Protein AF-A0A7I8JBX3-F1 (afdb_monomer_lite)

pLDDT: mean 77.95, std 10.71, range [53.59, 94.12]

InterPro domains:
  IPR003425 CCB3/YggT [PF02325] (10-76)
  IPR003425 CCB3/YggT [PTHR33219] (3-74)

Organism: Spirodela intermedia (NCBI:txid51605)

Structure (mmCIF, N/CA/C/O backbone):
data_AF-A0A7I8JBX3-F1
#
_entry.id   AF-A0A7I8JBX3-F1
#
loop_
_atom_site.group_PDB
_atom_site.id
_atom_site.type_symbol
_atom_site.label_atom_id
_atom_site.label_alt_id
_atom_site.label_comp_id
_atom_site.label_asym_id
_atom_site.label_entity_id
_atom_site.label_seq_id
_atom_site.pdbx_PDB_ins_code
_atom_site.Cartn_x
_at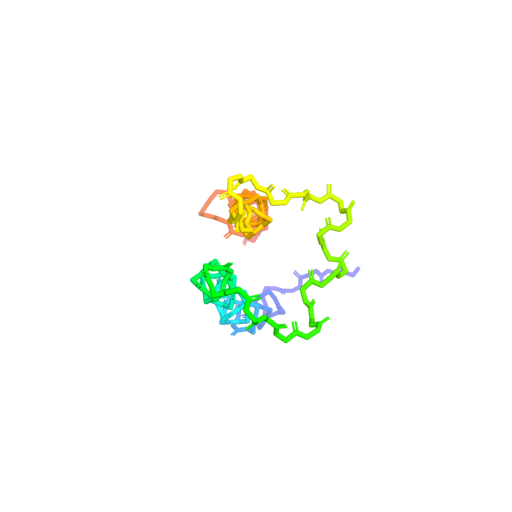om_site.Cartn_y
_atom_site.Cartn_z
_atom_site.occupancy
_atom_site.B_iso_or_equiv
_atom_site.auth_seq_id
_atom_site.auth_comp_id
_atom_site.auth_asym_id
_atom_site.auth_atom_id
_atom_site.pdbx_PDB_model_num
ATOM 1 N N . MET A 1 1 ? -23.823 -7.820 13.316 1.00 53.59 1 MET A N 1
ATOM 2 C CA . MET A 1 1 ? -22.465 -8.407 13.275 1.00 53.59 1 MET A CA 1
ATOM 3 C C . MET A 1 1 ? -21.564 -7.370 13.912 1.00 53.59 1 MET A C 1
ATOM 5 O O . MET A 1 1 ? -21.029 -6.517 13.218 1.00 53.59 1 MET A O 1
ATOM 9 N N . ASP A 1 2 ? -21.535 -7.352 15.240 1.00 59.53 2 ASP A N 1
ATOM 10 C CA . ASP A 1 2 ? -20.786 -6.363 16.010 1.00 59.53 2 ASP A CA 1
ATOM 11 C C . ASP A 1 2 ? -19.300 -6.718 15.960 1.00 59.53 2 ASP A C 1
ATOM 13 O O . ASP A 1 2 ? -18.903 -7.850 16.245 1.00 59.53 2 ASP A O 1
ATOM 17 N N . LEU A 1 3 ? -18.483 -5.774 15.502 1.00 63.09 3 LEU A N 1
ATOM 18 C CA . LEU A 1 3 ? -17.037 -5.940 15.412 1.00 63.09 3 LEU A CA 1
ATOM 19 C C . LEU A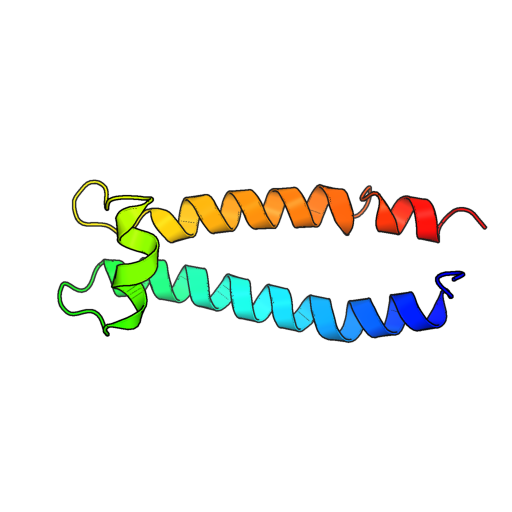 1 3 ? -16.448 -5.800 16.823 1.00 63.09 3 LEU A C 1
ATOM 21 O O . LEU A 1 3 ? -16.213 -4.692 17.297 1.00 63.09 3 LEU A O 1
ATOM 25 N N . ASP A 1 4 ? -16.248 -6.934 17.497 1.00 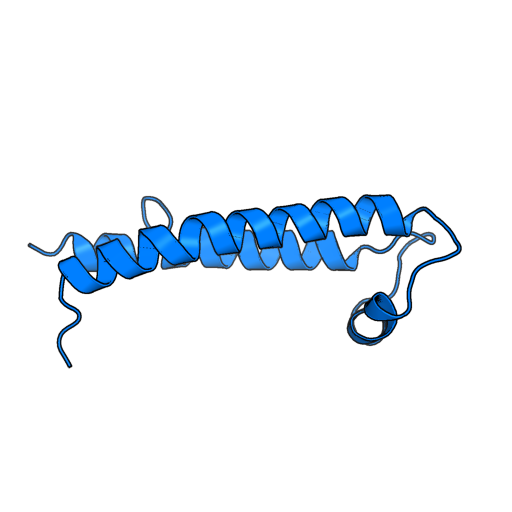80.00 4 ASP A N 1
ATOM 26 C CA . ASP A 1 4 ? -15.694 -6.995 18.853 1.00 80.00 4 ASP A CA 1
ATOM 27 C C . ASP A 1 4 ? -14.225 -6.497 18.905 1.00 80.00 4 ASP A C 1
ATOM 29 O O . ASP A 1 4 ? -13.417 -6.864 18.036 1.00 80.00 4 ASP A O 1
ATOM 33 N N . PRO A 1 5 ? -13.826 -5.712 19.928 1.00 80.00 5 PRO A N 1
ATOM 34 C CA . PRO A 1 5 ? -12.465 -5.185 20.072 1.00 80.00 5 PRO A CA 1
ATOM 35 C C . PRO A 1 5 ? -11.356 -6.249 20.092 1.00 80.00 5 PRO A C 1
ATOM 37 O O . PRO A 1 5 ? -10.220 -5.969 19.697 1.00 80.00 5 PRO A O 1
ATOM 40 N N . GLY A 1 6 ? -11.650 -7.476 20.532 1.00 84.81 6 GLY A N 1
ATOM 41 C CA . GLY A 1 6 ? -10.723 -8.606 20.478 1.00 84.81 6 GLY A CA 1
ATOM 42 C C . GLY A 1 6 ? -10.446 -9.066 19.047 1.00 84.81 6 GLY A C 1
ATOM 43 O O . GLY A 1 6 ? -9.294 -9.323 18.688 1.00 84.81 6 GLY A O 1
ATOM 44 N N . THR A 1 7 ? -11.475 -9.070 18.197 1.00 83.94 7 THR A N 1
ATOM 45 C CA . THR A 1 7 ? -11.352 -9.403 16.768 1.00 83.94 7 THR A CA 1
ATOM 46 C C . THR A 1 7 ? -10.514 -8.356 16.032 1.00 83.94 7 THR A C 1
ATOM 48 O O . THR A 1 7 ? -9.658 -8.707 15.219 1.00 83.94 7 THR A O 1
ATOM 51 N N . ALA A 1 8 ? -10.678 -7.073 16.372 1.00 80.19 8 ALA A N 1
ATOM 52 C CA . ALA A 1 8 ? -9.876 -5.989 15.806 1.00 80.19 8 ALA A CA 1
ATOM 53 C C . ALA A 1 8 ? -8.381 -6.123 16.153 1.00 80.19 8 ALA A C 1
ATOM 55 O O . ALA A 1 8 ? -7.527 -5.984 15.279 1.00 80.19 8 ALA A O 1
ATOM 56 N N . LYS A 1 9 ? -8.042 -6.468 17.402 1.00 81.81 9 LYS A N 1
ATOM 57 C CA . LYS A 1 9 ? -6.643 -6.678 17.821 1.00 81.81 9 LYS A CA 1
ATOM 58 C C . LYS A 1 9 ? -5.985 -7.859 17.107 1.00 81.81 9 LYS A C 1
ATOM 60 O O . LYS A 1 9 ? -4.825 -7.755 16.709 1.00 81.81 9 LYS A O 1
ATOM 65 N N . LEU A 1 10 ? -6.724 -8.950 16.911 1.00 88.38 10 LEU A N 1
ATOM 66 C CA . LEU A 1 10 ? -6.259 -10.100 16.130 1.00 88.38 10 LEU A CA 1
ATOM 67 C C . LEU A 1 10 ? -6.059 -9.750 14.653 1.00 88.38 10 LEU A C 1
ATOM 69 O O . LEU A 1 10 ? -5.073 -10.163 14.050 1.00 88.38 10 LEU A O 1
ATOM 73 N N . ALA A 1 11 ? -6.954 -8.953 14.069 1.00 87.00 11 ALA A N 1
ATOM 74 C CA . ALA A 1 11 ? -6.790 -8.494 12.697 1.00 87.00 11 ALA A CA 1
ATOM 75 C C . ALA A 1 11 ? -5.520 -7.641 12.541 1.00 87.00 11 ALA A C 1
ATOM 77 O O . ALA A 1 11 ? -4.757 -7.853 11.603 1.00 87.00 11 ALA A O 1
ATOM 78 N N . ILE A 1 12 ? -5.241 -6.732 13.482 1.00 86.00 12 ILE A N 1
ATOM 79 C CA . ILE A 1 12 ? -4.055 -5.860 13.447 1.00 86.00 12 ILE A CA 1
ATOM 80 C C . ILE A 1 12 ? -2.752 -6.666 13.524 1.00 86.00 12 ILE A C 1
ATOM 82 O O . ILE A 1 12 ? -1.817 -6.381 12.772 1.00 86.00 12 ILE A O 1
ATOM 86 N N . SER A 1 13 ? -2.678 -7.680 14.392 1.00 88.50 13 SER A N 1
ATOM 87 C CA . SER A 1 13 ? -1.450 -8.469 14.570 1.00 88.50 13 SER A CA 1
ATOM 88 C C . SER A 1 13 ? -1.084 -9.304 13.341 1.00 88.50 13 SER A C 1
ATOM 90 O O . SER A 1 13 ? 0.092 -9.597 13.134 1.00 88.50 13 SER A O 1
ATOM 92 N N . ILE A 1 14 ? -2.067 -9.648 12.507 1.00 90.25 14 ILE A N 1
ATOM 93 C CA . ILE A 1 14 ? -1.865 -10.399 11.265 1.00 90.25 14 ILE A CA 1
ATOM 94 C C . ILE A 1 14 ? -1.659 -9.440 10.086 1.00 90.25 14 ILE A C 1
ATOM 96 O O . ILE A 1 14 ? -0.707 -9.585 9.318 1.00 90.25 14 ILE A O 1
ATOM 100 N N . LEU A 1 15 ? -2.528 -8.436 9.949 1.00 88.12 15 LEU A N 1
ATOM 101 C CA . LEU A 1 15 ? -2.513 -7.509 8.818 1.00 88.12 15 LEU A CA 1
ATOM 102 C C . LEU A 1 15 ? -1.293 -6.586 8.835 1.00 88.12 15 LEU A C 1
ATOM 104 O O . LEU A 1 15 ? -0.755 -6.300 7.771 1.00 88.12 15 LEU A O 1
ATOM 108 N N . GLY A 1 16 ? -0.825 -6.145 10.005 1.00 85.56 16 GLY A N 1
ATOM 109 C CA . GLY A 1 16 ? 0.318 -5.233 10.115 1.00 85.56 16 GLY A CA 1
ATOM 110 C C . GLY A 1 16 ? 1.601 -5.807 9.494 1.00 85.56 16 GLY A C 1
ATOM 111 O O . GLY A 1 16 ? 2.120 -5.234 8.531 1.00 85.56 16 GLY A O 1
ATOM 112 N N . PRO A 1 17 ? 2.099 -6.960 9.976 1.00 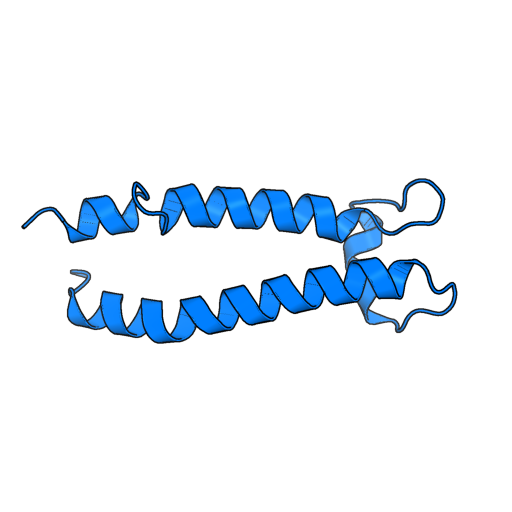91.12 17 PRO A N 1
ATOM 113 C CA . PRO A 1 17 ? 3.260 -7.625 9.389 1.00 91.12 17 PRO A CA 1
ATOM 114 C C . PRO A 1 17 ? 3.041 -8.034 7.930 1.00 91.12 17 PRO A C 1
ATOM 116 O O . PRO A 1 17 ? 3.951 -7.887 7.117 1.00 91.12 17 PRO A O 1
ATOM 119 N N . PHE A 1 18 ? 1.836 -8.495 7.572 1.00 89.69 18 PHE A N 1
ATOM 120 C CA . PHE A 1 18 ? 1.506 -8.875 6.197 1.00 89.69 18 PHE A CA 1
ATOM 121 C C . PHE A 1 18 ? 1.621 -7.693 5.227 1.00 89.69 18 PHE A C 1
ATOM 123 O O . PHE A 1 18 ? 2.297 -7.795 4.204 1.00 89.69 18 PHE A O 1
ATOM 130 N N . LEU A 1 19 ? 1.012 -6.552 5.560 1.00 83.38 19 LEU A N 1
ATOM 131 C CA . LEU A 1 19 ? 1.074 -5.340 4.744 1.00 83.38 19 LEU A CA 1
ATOM 132 C C . LEU A 1 19 ? 2.496 -4.775 4.680 1.00 83.38 19 LEU A C 1
ATOM 134 O O . LEU A 1 19 ? 2.919 -4.316 3.621 1.00 83.38 19 LEU A O 1
ATOM 138 N N . SER A 1 20 ? 3.256 -4.856 5.776 1.00 82.94 20 SER A N 1
ATOM 139 C CA . SER A 1 20 ? 4.663 -4.444 5.810 1.00 82.94 20 SER A CA 1
ATOM 140 C C . SER A 1 20 ? 5.539 -5.315 4.899 1.00 82.94 20 SER A C 1
ATOM 142 O O . SER A 1 20 ? 6.275 -4.788 4.062 1.00 82.94 20 SER A O 1
ATOM 144 N N . ALA A 1 21 ? 5.402 -6.642 4.981 1.00 88.31 21 ALA A N 1
ATOM 145 C CA . ALA A 1 21 ? 6.098 -7.578 4.103 1.00 88.31 21 ALA A CA 1
ATOM 146 C C . ALA A 1 21 ? 5.708 -7.367 2.633 1.00 88.31 21 ALA A C 1
ATOM 148 O O . ALA A 1 21 ? 6.570 -7.340 1.755 1.00 88.31 21 ALA A O 1
ATOM 149 N N . TYR A 1 22 ? 4.421 -7.147 2.359 1.00 80.56 22 TYR A N 1
ATOM 150 C CA . TYR A 1 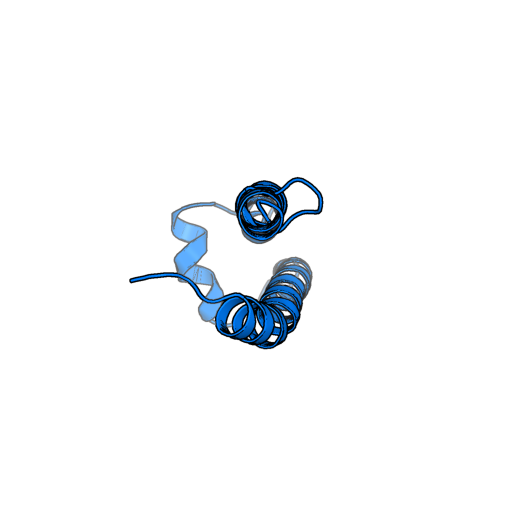22 ? 3.933 -6.862 1.014 1.00 80.56 22 TYR A CA 1
ATOM 151 C C . TYR A 1 22 ? 4.504 -5.544 0.467 1.00 80.56 22 TYR A C 1
ATOM 153 O O . TYR A 1 22 ? 4.985 -5.510 -0.664 1.00 80.56 22 TYR A O 1
ATOM 161 N N . GLY A 1 23 ? 4.560 -4.485 1.282 1.00 80.00 23 GLY A N 1
ATOM 162 C CA . GLY A 1 23 ? 5.211 -3.218 0.936 1.00 80.00 23 GLY A CA 1
ATOM 163 C C . GLY A 1 23 ? 6.707 -3.371 0.641 1.00 80.00 23 GLY A C 1
ATOM 164 O O . GLY A 1 23 ? 7.205 -2.826 -0.346 1.00 80.00 23 GLY A O 1
ATOM 165 N N . PHE A 1 24 ? 7.420 -4.180 1.426 1.00 84.12 24 PHE A N 1
ATOM 166 C CA . PHE A 1 24 ? 8.830 -4.489 1.181 1.00 84.12 24 PHE A CA 1
ATOM 167 C C . PHE A 1 24 ? 9.053 -5.188 -0.173 1.00 84.12 24 PHE A C 1
ATOM 169 O O . PHE A 1 24 ? 9.983 -4.840 -0.905 1.00 84.12 24 PHE A O 1
ATOM 176 N N . LEU A 1 25 ? 8.166 -6.109 -0.567 1.00 81.81 25 LEU A N 1
ATOM 177 C CA . LEU A 1 25 ? 8.225 -6.761 -1.882 1.00 81.81 25 LEU A CA 1
ATOM 178 C C . LEU A 1 25 ? 8.070 -5.767 -3.047 1.00 81.81 25 LEU A C 1
ATOM 180 O O . LEU A 1 25 ? 8.659 -5.979 -4.108 1.00 81.81 25 LEU A O 1
ATOM 184 N N . PHE A 1 26 ? 7.343 -4.658 -2.868 1.00 70.19 26 PHE A N 1
ATOM 185 C CA . PHE A 1 26 ? 7.282 -3.597 -3.881 1.00 70.19 26 PHE A CA 1
ATOM 186 C C . PHE A 1 26 ? 8.591 -2.824 -4.004 1.00 70.19 26 PHE A C 1
ATOM 188 O O . PHE A 1 26 ? 8.996 -2.518 -5.123 1.00 70.19 26 PHE A O 1
ATOM 195 N N . ILE A 1 27 ? 9.281 -2.554 -2.895 1.00 78.00 27 ILE A N 1
ATOM 196 C CA . ILE A 1 27 ? 10.606 -1.916 -2.927 1.00 78.00 27 ILE A CA 1
ATOM 197 C C . ILE A 1 27 ? 11.597 -2.821 -3.667 1.00 78.00 27 ILE A C 1
ATOM 199 O O . ILE A 1 27 ? 12.261 -2.375 -4.604 1.00 78.00 27 ILE A O 1
ATOM 203 N N . LEU A 1 28 ? 11.631 -4.114 -3.323 1.00 78.06 28 LEU A N 1
ATOM 204 C CA . LEU A 1 28 ? 12.431 -5.118 -4.031 1.00 78.06 28 LEU A CA 1
ATOM 205 C C . LEU A 1 28 ? 12.106 -5.128 -5.535 1.00 78.06 28 LEU A C 1
ATOM 207 O O . LEU A 1 28 ? 13.004 -5.166 -6.376 1.00 78.06 28 LEU A O 1
ATOM 211 N N . ARG A 1 29 ? 10.821 -5.041 -5.892 1.00 71.31 29 ARG A N 1
ATOM 212 C CA . ARG A 1 29 ? 10.368 -4.969 -7.283 1.00 71.31 29 ARG A CA 1
ATOM 213 C C . ARG A 1 29 ? 10.887 -3.724 -8.020 1.00 71.31 29 ARG A C 1
ATOM 215 O O . ARG A 1 29 ? 11.242 -3.863 -9.189 1.00 71.31 29 ARG A O 1
ATOM 222 N N . ILE A 1 30 ? 10.949 -2.545 -7.387 1.00 71.25 30 ILE A N 1
ATOM 223 C CA . ILE A 1 30 ? 11.529 -1.328 -8.000 1.00 71.25 30 ILE A CA 1
ATOM 224 C C . ILE A 1 30 ? 12.975 -1.595 -8.397 1.00 71.25 30 ILE A C 1
ATOM 226 O O . ILE A 1 30 ? 13.345 -1.381 -9.549 1.00 71.25 30 ILE A O 1
ATOM 230 N N . VAL A 1 31 ? 13.771 -2.120 -7.466 1.00 75.38 31 VAL A N 1
ATOM 231 C CA . VAL A 1 31 ? 15.197 -2.387 -7.692 1.00 75.38 31 VAL A CA 1
ATOM 232 C C . VAL A 1 31 ? 15.389 -3.443 -8.779 1.00 75.38 31 VAL A C 1
ATOM 234 O O . VAL A 1 31 ? 16.171 -3.244 -9.706 1.00 75.38 31 VAL A O 1
ATOM 237 N N . MET A 1 32 ? 14.627 -4.542 -8.731 1.00 68.44 32 MET A N 1
ATOM 238 C CA . MET A 1 32 ? 14.680 -5.573 -9.771 1.00 68.44 32 MET A CA 1
ATOM 239 C C . MET A 1 32 ? 14.265 -5.031 -11.142 1.00 68.44 32 MET A C 1
ATOM 241 O O . MET A 1 32 ? 14.761 -5.516 -12.153 1.00 68.44 32 MET A O 1
ATOM 245 N N . SER A 1 33 ? 13.403 -4.011 -11.205 1.00 66.19 33 SER A N 1
ATOM 246 C CA . SER A 1 33 ? 12.966 -3.435 -12.478 1.00 66.19 33 SER A CA 1
ATOM 247 C C . SER A 1 33 ? 14.077 -2.786 -13.301 1.00 66.19 33 SER A C 1
ATOM 249 O O . SER A 1 33 ? 13.931 -2.677 -14.516 1.00 66.19 33 SER A O 1
ATOM 251 N N . TRP A 1 34 ? 15.178 -2.394 -12.652 1.00 66.88 34 TRP A N 1
ATOM 252 C CA . TRP A 1 34 ? 16.371 -1.855 -13.305 1.00 66.88 34 TRP A CA 1
ATOM 253 C C . TRP A 1 34 ? 17.193 -2.938 -14.011 1.00 66.88 34 TRP A C 1
ATOM 255 O O . TRP A 1 34 ? 18.022 -2.621 -14.863 1.00 66.88 34 TRP A O 1
ATOM 265 N N . TYR A 1 35 ? 16.952 -4.217 -13.703 1.00 68.25 35 TYR A N 1
ATOM 266 C CA . TYR A 1 35 ? 17.571 -5.328 -14.411 1.00 68.25 35 TYR A CA 1
ATOM 267 C C . TYR A 1 35 ? 16.749 -5.686 -15.659 1.00 68.25 35 TYR A C 1
ATOM 269 O O . TYR A 1 35 ? 15.559 -5.988 -15.562 1.00 68.25 35 TYR A O 1
ATOM 277 N N . PRO A 1 36 ? 17.368 -5.732 -16.852 1.00 60.19 36 PRO A N 1
ATOM 278 C CA . PRO A 1 36 ? 16.651 -5.940 -18.113 1.00 60.19 36 PRO A CA 1
ATOM 279 C C . PRO A 1 36 ? 16.054 -7.351 -18.277 1.00 60.19 36 PRO A C 1
ATOM 281 O O . PRO A 1 36 ? 15.219 -7.563 -19.154 1.00 60.19 36 PRO A O 1
ATOM 284 N N . LYS A 1 37 ? 16.443 -8.323 -17.438 1.00 64.88 37 LYS A N 1
ATOM 285 C CA . LYS A 1 37 ? 15.875 -9.682 -17.408 1.00 64.88 37 LYS A CA 1
ATOM 286 C C . LYS A 1 37 ? 15.093 -9.889 -16.116 1.00 64.88 37 LYS A C 1
ATOM 288 O O . LYS A 1 37 ? 15.678 -10.158 -15.072 1.00 64.88 37 LYS A O 1
ATOM 293 N N . LEU A 1 38 ? 13.772 -9.778 -16.200 1.00 60.19 38 LEU A N 1
ATOM 294 C CA . LEU A 1 38 ? 12.865 -9.936 -15.064 1.00 60.19 38 LEU A CA 1
ATOM 295 C C . LEU A 1 38 ? 12.043 -11.228 -15.177 1.00 60.19 38 LEU A C 1
ATOM 297 O O . LEU A 1 38 ? 11.638 -11.583 -16.287 1.00 60.19 38 LEU A O 1
ATOM 301 N N . PRO A 1 39 ? 11.754 -11.914 -14.055 1.00 60.31 39 PRO A N 1
ATOM 302 C CA . PRO A 1 39 ? 10.875 -13.077 -14.040 1.00 60.31 39 PRO A CA 1
ATOM 303 C C . PRO A 1 39 ? 9.434 -12.711 -14.450 1.00 60.31 39 PRO A C 1
ATOM 305 O O . PRO A 1 39 ? 9.005 -11.564 -14.280 1.00 60.31 39 PRO A O 1
ATOM 308 N N . PRO A 1 40 ? 8.652 -13.684 -14.953 1.00 58.34 40 PRO A N 1
ATOM 309 C CA . PRO A 1 40 ? 7.392 -13.449 -15.659 1.00 58.34 40 PRO A CA 1
ATOM 310 C C . PRO A 1 40 ? 6.227 -12.874 -14.833 1.00 58.34 40 PRO A C 1
ATOM 312 O O . PRO A 1 40 ? 5.137 -12.633 -15.345 1.00 58.34 40 PRO A O 1
ATOM 315 N N . LEU A 1 41 ? 6.445 -12.600 -13.550 1.00 61.16 41 LEU A N 1
ATOM 316 C CA . LEU A 1 41 ? 5.421 -12.087 -12.645 1.00 61.16 41 LEU A CA 1
ATOM 317 C C . LEU A 1 41 ? 5.062 -10.609 -12.907 1.00 61.16 41 LEU A C 1
ATOM 319 O O . LEU A 1 41 ? 4.000 -10.143 -12.504 1.00 61.16 41 LEU A O 1
ATOM 323 N N . LEU A 1 42 ? 5.919 -9.856 -13.606 1.00 57.53 42 LEU A N 1
ATOM 324 C CA . LEU A 1 42 ? 5.762 -8.403 -13.776 1.00 57.53 42 LEU A CA 1
ATOM 325 C C . LEU A 1 42 ? 4.904 -7.978 -14.976 1.00 57.53 42 LEU A C 1
ATOM 327 O O . LEU A 1 42 ? 4.551 -6.804 -15.082 1.00 57.53 42 LEU A O 1
ATOM 331 N N . PHE A 1 43 ? 4.544 -8.888 -15.886 1.00 61.34 43 PHE A N 1
ATOM 332 C CA . PHE A 1 43 ? 3.812 -8.518 -17.106 1.00 61.34 43 PHE A CA 1
ATOM 333 C C . PHE A 1 43 ? 2.370 -8.086 -16.832 1.00 61.34 43 PHE A C 1
ATOM 335 O O . PHE A 1 43 ? 1.831 -7.245 -17.550 1.00 61.34 43 PHE A O 1
ATOM 342 N N . LEU A 1 44 ? 1.744 -8.650 -15.794 1.00 63.31 44 LEU A N 1
ATOM 343 C CA . LEU A 1 44 ? 0.321 -8.447 -15.536 1.00 63.31 44 LEU A CA 1
ATOM 344 C C . LEU A 1 44 ? 0.008 -6.992 -15.162 1.00 63.31 44 LEU A C 1
ATOM 346 O O . LEU A 1 44 ? -0.993 -6.443 -15.610 1.00 63.31 44 LEU A O 1
ATOM 350 N N . THR A 1 45 ? 0.892 -6.333 -14.408 1.00 59.06 45 THR A N 1
ATOM 351 C CA . THR A 1 45 ? 0.670 -4.941 -13.983 1.00 59.06 45 THR A CA 1
ATOM 352 C C . THR A 1 45 ? 1.218 -3.912 -14.979 1.00 59.06 45 THR A C 1
ATOM 354 O O . THR A 1 45 ? 0.776 -2.767 -14.971 1.00 59.06 45 THR A O 1
ATOM 357 N N . ARG A 1 46 ? 2.145 -4.309 -15.865 1.00 62.72 46 ARG A N 1
ATOM 358 C CA . ARG A 1 46 ? 2.742 -3.437 -16.897 1.00 62.72 46 ARG A CA 1
ATOM 359 C C . ARG A 1 46 ? 1.787 -3.082 -18.041 1.00 62.72 46 ARG A C 1
ATOM 361 O O . ARG A 1 46 ? 2.068 -2.159 -18.794 1.00 62.72 46 ARG A O 1
ATOM 368 N N . LYS A 1 47 ? 0.656 -3.790 -18.170 1.00 66.25 47 LYS A N 1
ATOM 369 C CA . LYS A 1 47 ? -0.413 -3.440 -19.124 1.00 66.25 47 LYS A CA 1
ATOM 370 C C . LYS A 1 47 ? -1.161 -2.161 -18.751 1.00 66.25 47 LYS A C 1
ATOM 372 O O . LYS A 1 47 ? -1.674 -1.493 -19.638 1.00 66.25 47 LYS A O 1
ATOM 377 N N . VAL A 1 48 ? -1.252 -1.858 -17.457 1.00 74.12 48 VAL A N 1
ATOM 378 C CA . VAL A 1 48 ? -2.019 -0.712 -16.947 1.00 74.12 48 VAL A CA 1
ATOM 379 C C . VAL A 1 48 ? -1.105 0.485 -16.699 1.00 74.12 48 VAL A C 1
ATOM 381 O O . VAL A 1 48 ? -1.487 1.613 -16.985 1.00 74.12 48 VAL A O 1
ATOM 384 N N . ILE A 1 49 ? 0.113 0.241 -16.204 1.00 72.31 49 ILE A N 1
ATOM 385 C CA . ILE A 1 49 ? 1.108 1.286 -15.946 1.00 72.31 49 ILE A CA 1
ATOM 386 C C . ILE A 1 49 ? 2.377 0.943 -16.739 1.00 72.31 49 ILE A C 1
ATOM 388 O O . ILE A 1 49 ? 3.116 0.035 -16.343 1.00 72.31 49 ILE A O 1
ATOM 392 N N . PRO A 1 50 ? 2.627 1.611 -17.880 1.00 70.81 50 PRO A N 1
ATOM 393 C CA . PRO A 1 50 ? 3.829 1.373 -18.664 1.00 70.81 50 PRO A CA 1
ATOM 394 C C . PRO A 1 50 ? 5.083 1.886 -17.929 1.00 70.81 50 PRO A C 1
ATOM 396 O O . PRO A 1 50 ? 4.998 2.830 -17.139 1.00 70.81 50 PRO A O 1
ATOM 399 N N . PRO A 1 51 ? 6.264 1.288 -18.173 1.00 74.44 51 PRO A N 1
ATOM 400 C CA . PRO A 1 51 ? 7.520 1.778 -17.612 1.00 74.44 51 PRO A CA 1
ATOM 401 C C . PRO A 1 51 ? 7.869 3.166 -18.172 1.00 74.44 51 PRO A C 1
ATOM 403 O O . PRO A 1 51 ? 7.750 3.397 -19.375 1.00 74.44 51 PRO A O 1
ATOM 406 N N . LEU A 1 52 ? 8.348 4.075 -17.316 1.00 79.44 52 LEU A N 1
ATOM 407 C CA . LEU A 1 52 ? 8.885 5.373 -17.738 1.00 79.44 52 LEU A CA 1
ATOM 408 C C . LEU A 1 52 ? 10.413 5.302 -17.751 1.00 79.44 52 LEU A C 1
ATOM 410 O O . LEU A 1 52 ? 11.029 4.885 -16.772 1.00 79.44 52 LEU A O 1
ATOM 414 N N . GLY A 1 53 ? 11.033 5.682 -18.871 1.00 76.56 53 GLY A N 1
ATOM 415 C CA . GLY A 1 53 ? 12.496 5.692 -19.004 1.00 76.56 53 GLY A CA 1
ATOM 416 C C . GLY A 1 53 ? 13.161 4.315 -18.851 1.00 76.56 53 GLY A C 1
ATOM 417 O O . GLY A 1 53 ? 14.315 4.242 -18.447 1.00 76.56 53 GLY A O 1
ATOM 418 N N . GLY A 1 54 ? 12.436 3.221 -19.120 1.00 71.88 54 GLY A N 1
ATOM 419 C CA . GLY A 1 54 ? 12.931 1.850 -18.929 1.00 71.88 54 GLY A CA 1
ATOM 420 C C . GLY A 1 54 ? 12.846 1.326 -17.488 1.00 71.88 54 GLY A C 1
ATOM 421 O O . GLY A 1 54 ? 13.199 0.176 -17.248 1.00 71.88 54 GLY A O 1
ATOM 422 N N . VAL A 1 55 ? 12.328 2.126 -16.550 1.00 70.56 55 VAL A N 1
ATOM 423 C CA . VAL A 1 55 ? 12.151 1.777 -15.131 1.00 70.56 55 VAL A CA 1
ATOM 424 C C . VAL A 1 55 ? 10.675 1.483 -14.837 1.00 70.56 55 VAL A C 1
ATOM 426 O O . VAL A 1 55 ? 9.781 2.180 -15.322 1.00 70.56 55 VAL A O 1
ATOM 429 N N . ASP A 1 56 ? 10.384 0.444 -14.045 1.00 74.88 56 ASP A N 1
ATOM 430 C CA . ASP A 1 56 ? 9.007 0.115 -13.648 1.00 74.88 56 ASP A CA 1
ATOM 431 C C . ASP A 1 56 ? 8.535 1.078 -12.549 1.00 74.88 56 ASP A C 1
ATOM 433 O O . ASP A 1 56 ? 8.962 0.980 -11.401 1.00 74.88 56 ASP A O 1
ATOM 437 N N . VAL A 1 57 ? 7.648 2.013 -12.903 1.00 77.25 57 VAL A N 1
ATOM 438 C CA . VAL A 1 57 ? 7.092 3.025 -11.978 1.00 77.25 57 VAL A CA 1
ATOM 439 C C . VAL A 1 57 ? 5.839 2.517 -11.255 1.00 77.25 57 VAL A C 1
ATOM 441 O O . VAL A 1 57 ? 5.405 3.093 -10.258 1.00 77.25 57 VAL A O 1
ATOM 444 N N . THR A 1 58 ? 5.293 1.376 -11.690 1.00 77.00 58 THR A N 1
ATOM 445 C CA . THR A 1 58 ? 4.142 0.704 -11.068 1.00 77.00 58 THR A CA 1
ATOM 446 C C . THR A 1 58 ? 4.259 0.584 -9.543 1.00 77.00 58 THR A C 1
ATOM 448 O O . THR A 1 58 ? 3.280 0.882 -8.860 1.00 77.00 58 THR A O 1
ATOM 451 N N . PRO A 1 59 ? 5.412 0.198 -8.958 1.00 75.31 59 PRO A N 1
ATOM 452 C CA . PRO A 1 59 ? 5.509 0.040 -7.512 1.00 75.31 59 PRO A CA 1
ATOM 453 C C . PRO A 1 59 ? 5.380 1.358 -6.745 1.00 75.31 59 PRO A C 1
ATOM 455 O O . PRO A 1 59 ? 4.849 1.348 -5.643 1.00 75.31 59 PRO A O 1
ATOM 458 N N . VAL A 1 60 ? 5.826 2.483 -7.313 1.00 81.81 60 VAL A N 1
ATOM 459 C CA . VAL A 1 60 ? 5.717 3.806 -6.673 1.00 81.81 60 VAL A CA 1
ATOM 460 C C . VAL A 1 60 ? 4.252 4.220 -6.575 1.00 81.81 60 VAL A C 1
ATOM 462 O O . VAL A 1 60 ? 3.794 4.660 -5.523 1.00 81.81 60 VAL A O 1
ATOM 465 N N . VAL A 1 61 ? 3.495 4.010 -7.654 1.00 81.25 61 VAL A N 1
ATOM 466 C CA . VAL A 1 61 ? 2.057 4.304 -7.702 1.00 81.25 61 VAL A CA 1
ATOM 467 C C . VAL A 1 61 ? 1.289 3.426 -6.712 1.00 81.25 61 VAL A C 1
ATOM 469 O O . VAL A 1 61 ? 0.480 3.932 -5.937 1.00 81.25 61 VAL A O 1
ATOM 472 N N . TRP A 1 62 ? 1.581 2.122 -6.679 1.00 78.50 62 TRP A N 1
ATOM 473 C CA . TRP A 1 62 ? 0.962 1.206 -5.718 1.00 78.50 62 TRP A CA 1
ATOM 474 C C . TRP A 1 62 ? 1.347 1.514 -4.274 1.00 78.50 62 TRP A C 1
ATOM 476 O O . TRP A 1 62 ? 0.482 1.471 -3.404 1.00 78.50 62 TRP A O 1
ATOM 486 N N . PHE A 1 63 ? 2.605 1.870 -4.012 1.00 82.88 63 PHE A N 1
ATOM 487 C CA . PHE A 1 63 ? 3.053 2.278 -2.684 1.00 82.88 63 PHE A CA 1
ATOM 488 C C . PHE A 1 63 ? 2.318 3.533 -2.203 1.00 82.88 63 PHE A C 1
ATOM 490 O O . PHE A 1 63 ? 1.844 3.558 -1.069 1.00 82.88 63 PHE A O 1
ATOM 497 N N . GLY A 1 64 ? 2.157 4.542 -3.067 1.00 88.38 64 GLY A N 1
ATOM 498 C CA . GLY A 1 64 ? 1.390 5.749 -2.753 1.00 88.38 64 GLY A CA 1
ATOM 499 C C . GLY A 1 64 ? -0.081 5.446 -2.458 1.00 88.38 64 GLY A C 1
ATOM 500 O O . GLY A 1 64 ? -0.613 5.900 -1.446 1.00 88.38 64 GLY A O 1
ATOM 501 N N . LEU A 1 65 ? -0.719 4.615 -3.289 1.00 87.81 65 LEU A N 1
ATOM 502 C CA . LEU A 1 65 ? -2.114 4.211 -3.103 1.00 87.81 65 LEU A CA 1
ATOM 503 C C . LEU A 1 65 ? -2.320 3.419 -1.802 1.00 87.81 65 LEU A C 1
ATOM 505 O O . LEU A 1 65 ? -3.235 3.717 -1.039 1.00 87.81 65 LEU A O 1
ATOM 509 N N . ILE A 1 66 ? -1.461 2.433 -1.527 1.00 86.06 66 ILE A N 1
ATOM 510 C CA . ILE A 1 66 ? -1.537 1.626 -0.303 1.00 86.06 66 ILE A CA 1
ATOM 511 C C . ILE A 1 66 ? -1.257 2.482 0.933 1.00 86.06 66 ILE A C 1
ATOM 513 O O . ILE A 1 66 ? -1.967 2.338 1.922 1.00 86.06 66 ILE A O 1
ATOM 517 N N . SER A 1 67 ? -0.277 3.387 0.888 1.00 86.00 67 SER A N 1
ATOM 518 C CA . SER A 1 67 ? 0.028 4.280 2.015 1.00 86.00 67 SER A CA 1
ATOM 519 C C . SER A 1 67 ? -1.150 5.194 2.345 1.00 86.00 67 SER A C 1
ATOM 521 O O . SER A 1 67 ? -1.509 5.335 3.510 1.00 86.00 67 SER A O 1
ATOM 523 N N . PHE A 1 68 ? -1.808 5.747 1.323 1.00 92.62 68 PHE A N 1
ATOM 524 C CA . PHE A 1 68 ? -3.019 6.543 1.504 1.00 92.62 68 PHE A CA 1
ATOM 525 C C . PHE A 1 68 ? -4.155 5.729 2.142 1.00 92.62 68 PHE A C 1
ATOM 527 O O . PHE A 1 68 ? -4.753 6.164 3.123 1.00 92.62 68 PHE A O 1
ATOM 534 N N . LEU A 1 69 ? -4.430 4.524 1.631 1.00 92.25 69 LEU A N 1
ATOM 535 C CA . LEU A 1 69 ? -5.457 3.647 2.201 1.00 92.25 69 LEU A CA 1
ATOM 536 C C . LEU A 1 69 ? -5.130 3.234 3.641 1.00 92.25 69 LEU A C 1
ATOM 538 O O . LEU A 1 69 ? -6.032 3.164 4.472 1.00 92.25 69 LEU A O 1
ATOM 542 N N . ASN A 1 70 ? -3.857 2.978 3.945 1.00 90.44 70 ASN A N 1
ATOM 543 C CA . ASN A 1 70 ? -3.409 2.617 5.285 1.00 90.44 70 ASN A CA 1
ATOM 544 C C . ASN A 1 70 ? -3.652 3.768 6.269 1.00 90.44 70 ASN A C 1
ATOM 546 O O . ASN A 1 70 ? -4.271 3.547 7.304 1.00 90.44 70 ASN A O 1
ATOM 550 N N . GLU A 1 71 ? -3.291 5.000 5.905 1.00 92.31 71 GLU A N 1
ATOM 551 C CA . GLU A 1 71 ? -3.516 6.181 6.745 1.00 92.31 71 GLU A CA 1
ATOM 552 C C . GLU A 1 71 ? -5.011 6.431 7.005 1.00 92.31 71 GLU A C 1
ATOM 554 O O . GLU A 1 71 ? -5.427 6.639 8.144 1.00 92.31 71 GLU A O 1
ATOM 559 N N . ILE A 1 72 ? -5.843 6.332 5.963 1.00 94.12 72 ILE A N 1
ATOM 560 C CA . ILE A 1 72 ? -7.287 6.578 6.070 1.00 94.12 72 ILE A CA 1
ATOM 561 C C . ILE A 1 72 ? -8.007 5.483 6.858 1.00 94.12 72 ILE A C 1
ATOM 563 O O . ILE A 1 72 ? -8.954 5.778 7.586 1.00 94.12 72 ILE A O 1
ATOM 567 N N . LEU A 1 73 ? -7.604 4.219 6.723 1.00 90.50 73 LEU A N 1
ATOM 568 C CA . LEU A 1 73 ? -8.298 3.106 7.370 1.00 90.50 73 LEU A CA 1
ATOM 569 C C . LEU A 1 73 ? -7.731 2.801 8.758 1.00 90.50 73 LEU A C 1
ATOM 571 O O . LEU A 1 73 ? -8.501 2.644 9.700 1.00 90.50 73 LEU A O 1
ATOM 575 N N . VAL A 1 74 ? -6.408 2.728 8.892 1.00 90.88 74 VAL A N 1
ATOM 576 C CA . VAL A 1 74 ? -5.702 2.157 10.056 1.00 90.88 74 VAL A CA 1
ATOM 577 C C . VAL A 1 74 ? -4.692 3.135 10.678 1.00 90.88 74 VAL A C 1
ATOM 579 O O . VAL A 1 74 ? -4.123 2.837 11.727 1.00 90.88 74 VAL A O 1
ATOM 582 N N . GLY A 1 75 ? -4.473 4.303 10.070 1.00 90.25 75 GLY A N 1
ATOM 583 C CA . GLY A 1 75 ? -3.558 5.322 10.580 1.00 90.25 75 GLY A CA 1
ATOM 584 C C . GLY A 1 75 ? -3.956 5.856 11.962 1.00 90.25 75 GLY A C 1
ATOM 585 O O . GLY A 1 75 ? -5.040 5.556 12.470 1.00 90.25 75 GLY A O 1
ATOM 586 N N . PRO A 1 76 ? -3.115 6.687 12.599 1.00 88.00 76 PRO A N 1
ATOM 587 C CA . PRO A 1 76 ? -3.370 7.207 13.948 1.00 88.00 76 PRO A CA 1
ATOM 588 C C . PRO A 1 76 ? -4.693 7.986 14.082 1.00 88.00 76 PRO A C 1
ATOM 590 O O . PRO A 1 76 ? -5.262 8.048 15.179 1.00 88.00 76 PRO A O 1
ATOM 593 N N . GLN A 1 77 ? -5.186 8.549 12.972 1.00 84.00 77 GLN A N 1
ATOM 594 C CA . GLN A 1 77 ? -6.487 9.209 12.811 1.00 84.00 77 GLN A CA 1
ATOM 595 C C . GLN A 1 77 ? -7.431 8.445 11.860 1.00 84.00 77 GLN A C 1
ATOM 597 O O . GLN A 1 77 ? -8.444 8.989 11.423 1.00 84.00 77 GLN A O 1
ATOM 602 N N . GLY A 1 78 ? -7.102 7.203 11.515 1.00 92.75 78 GLY A N 1
ATOM 603 C CA . GLY A 1 78 ? -7.845 6.400 10.557 1.00 92.75 78 GLY A CA 1
ATOM 604 C C . GLY A 1 78 ? -9.242 6.034 11.055 1.00 92.75 78 GLY A C 1
ATOM 605 O O . GLY A 1 78 ? -9.495 5.909 12.254 1.00 92.75 78 GLY A O 1
ATOM 606 N N . LEU A 1 79 ? -10.155 5.815 10.114 1.00 90.50 79 LEU A N 1
ATOM 607 C CA . LEU A 1 79 ? -11.566 5.514 10.358 1.00 90.50 79 LEU A CA 1
ATOM 608 C C . LEU A 1 79 ? -11.760 4.341 11.326 1.00 90.50 79 LEU A C 1
ATOM 610 O O . LEU A 1 79 ? -12.589 4.429 12.228 1.00 90.50 79 LEU A O 1
ATOM 614 N N . LEU A 1 80 ? -10.981 3.263 11.192 1.00 86.25 80 LEU A N 1
ATOM 615 C CA . LEU A 1 80 ? -11.098 2.098 12.075 1.00 86.25 80 LEU A CA 1
ATOM 616 C C . LEU A 1 80 ? -10.560 2.384 13.481 1.00 86.25 80 LEU A C 1
ATOM 618 O O . LEU A 1 80 ? -11.086 1.854 14.458 1.00 86.25 80 LEU A O 1
ATOM 622 N N . VAL A 1 81 ? -9.553 3.253 13.605 1.00 86.62 81 VAL A N 1
ATOM 623 C CA . VAL A 1 81 ? -9.030 3.703 14.903 1.00 86.62 81 VAL A CA 1
ATOM 624 C C . VAL A 1 81 ? -10.037 4.611 15.603 1.00 86.62 81 VAL A C 1
ATOM 626 O O . VAL A 1 81 ? -10.241 4.480 16.807 1.00 86.62 81 VAL A O 1
ATOM 629 N N . LEU A 1 82 ? -10.705 5.497 14.861 1.00 87.81 82 LEU A N 1
ATOM 630 C CA . LEU A 1 82 ? -11.767 6.347 15.399 1.00 87.81 82 LEU A CA 1
ATOM 631 C C . LEU A 1 82 ? -12.965 5.518 15.870 1.00 87.81 82 LEU A C 1
ATOM 633 O O . LEU A 1 82 ? -13.419 5.710 16.994 1.00 87.81 82 LEU A O 1
ATOM 637 N N . LEU A 1 83 ? -13.415 4.550 15.067 1.00 84.12 83 LEU A N 1
ATOM 638 C CA . LEU A 1 83 ? -14.474 3.610 15.452 1.00 84.12 83 LEU A CA 1
ATOM 639 C C . LEU A 1 83 ? -14.084 2.783 16.688 1.00 84.12 83 LEU A C 1
ATOM 641 O O . LEU A 1 83 ? -14.889 2.627 17.600 1.00 84.12 83 LEU A O 1
ATOM 645 N N . SER A 1 84 ? -12.833 2.318 16.773 1.00 83.12 84 SER A N 1
ATOM 646 C CA . SER A 1 84 ? -12.316 1.585 17.939 1.00 83.12 84 SER A CA 1
ATOM 647 C C . SER A 1 84 ? -12.285 2.413 19.228 1.00 83.12 84 SER A C 1
ATOM 649 O O . SER A 1 84 ? -12.204 1.829 20.308 1.00 83.12 84 SER A O 1
ATOM 651 N N . ARG A 1 85 ? -12.265 3.745 19.132 1.00 79.00 85 ARG A N 1
ATOM 652 C CA . ARG A 1 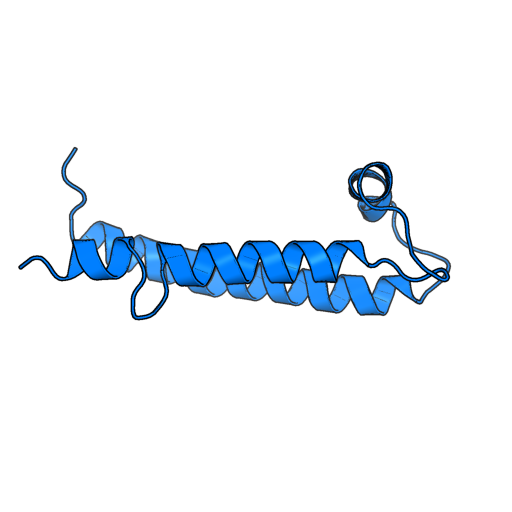85 ? -12.170 4.661 20.276 1.00 79.00 85 ARG A CA 1
ATOM 653 C C . ARG A 1 85 ? -13.524 5.175 20.759 1.00 79.00 85 ARG A C 1
ATOM 655 O O . ARG A 1 85 ? -13.536 5.914 21.732 1.00 79.00 85 ARG A O 1
ATOM 662 N N . GLN A 1 86 ? -14.640 4.814 20.119 1.00 70.50 86 GLN A N 1
ATOM 663 C CA . GLN A 1 86 ? -15.984 5.236 20.543 1.00 70.50 86 GLN A CA 1
ATOM 664 C C . GLN A 1 86 ? -16.498 4.508 21.807 1.00 70.50 86 GLN A C 1
ATOM 666 O O . GLN A 1 86 ? -17.689 4.220 21.904 1.00 70.50 86 GLN A O 1
ATOM 671 N N . VAL A 1 87 ? -15.623 4.232 22.779 1.00 56.22 87 VAL A N 1
ATOM 672 C CA . VAL A 1 87 ? -15.997 3.753 24.121 1.00 56.22 87 VAL A CA 1
ATOM 673 C C . VAL A 1 87 ? -15.753 4.860 25.132 1.00 56.22 87 VAL A C 1
ATOM 675 O O . VAL A 1 87 ? -14.617 5.385 25.142 1.00 56.22 87 VAL A O 1
#

Secondary structure (DSSP, 8-state):
----HHHHHHHHHHHHHHHHHHHHHHHHHHHHHTSS---GGGHHHHTTSPPBTTB--HHHHHHHHHHHHHHHHHSTT-HHHHHHT--

Foldseek 3Di:
DDCDPVNVVVCCVVVVVVVVVVLVVLVVVQVCQVPPDDPPPPPVQCVPPPDDPSTRCSSVVVNVVVVVVCCQDPNPPHPVVVVSPPD

Sequence (87 aa):
MDLDPGTAKLAISILGPFLSAYGFLFILRIVMSWYPKLPPLLFLTRKVIPPLGGVDVTPVVWFGLISFLNEILVGPQGLLVLLSRQV

Radius of gyration: 17.03 Å; chains: 1; bounding box: 40×23×43 Å